Protein AF-A0A4Q3ULC6-F1 (afdb_monomer_lite)

Sequence (76 aa):
MPTIRSDSAIVGGDARIRDTRIPVWLVVAHKKWGETDSQILAQYPGLNAADVIAAWDYYAANAERIEAERRAQEAA

pLDDT: mean 71.81, std 12.2, range [38.47, 83.31]

Secondary structure (DSSP, 8-state):
--SEE--TTSTT---EETTSS-BHHHHHHHHHTT--HHHHHHH-TT--HHHHHHHHHHHHHHHHHHHHHHHHHHT-

Structure (mmCIF, N/CA/C/O backbone):
data_AF-A0A4Q3ULC6-F1
#
_entry.id   AF-A0A4Q3ULC6-F1
#
loop_
_atom_site.group_PDB
_atom_site.id
_atom_site.type_symbol
_atom_site.label_atom_id
_atom_site.label_alt_id
_atom_site.label_comp_id
_atom_site.label_asym_id
_atom_site.label_entity_id
_atom_site.label_seq_id
_atom_site.pdbx_PDB_ins_code
_atom_site.Cartn_x
_atom_site.Cartn_y
_atom_site.Cartn_z
_atom_site.occupancy
_atom_site.B_iso_or_equiv
_atom_site.auth_seq_id
_atom_site.auth_comp_id
_atom_site.auth_asym_id
_atom_site.auth_atom_id
_atom_site.pdbx_PDB_model_num
ATOM 1 N N . MET A 1 1 ? 2.003 -18.590 6.735 1.00 44.78 1 MET A N 1
ATOM 2 C CA . MET A 1 1 ? 2.108 -18.691 5.259 1.00 44.78 1 MET A CA 1
ATOM 3 C C . MET A 1 1 ? 2.191 -17.278 4.703 1.00 44.78 1 MET A C 1
ATOM 5 O O . MET A 1 1 ? 1.526 -16.432 5.289 1.00 44.78 1 MET A O 1
ATOM 9 N N . PRO A 1 2 ? 3.006 -16.988 3.675 1.00 50.19 2 PRO A N 1
ATOM 10 C CA . PRO A 1 2 ? 3.234 -15.610 3.247 1.00 50.19 2 PRO A CA 1
ATOM 11 C C . PRO A 1 2 ? 1.976 -15.040 2.571 1.00 50.19 2 PRO A C 1
ATOM 13 O O . PRO A 1 2 ? 1.405 -15.664 1.677 1.00 50.19 2 PRO A O 1
ATOM 16 N N . THR A 1 3 ? 1.524 -13.883 3.054 1.00 61.22 3 THR A N 1
ATOM 17 C CA . THR A 1 3 ? 0.264 -13.208 2.684 1.00 61.22 3 THR A CA 1
ATOM 18 C C . THR A 1 3 ? 0.355 -12.407 1.383 1.00 61.22 3 THR A C 1
ATOM 20 O O . THR A 1 3 ? -0.658 -11.983 0.841 1.00 61.22 3 THR A O 1
ATOM 23 N N . ILE A 1 4 ? 1.560 -12.223 0.843 1.00 59.00 4 ILE A N 1
ATOM 24 C CA . ILE A 1 4 ? 1.796 -11.511 -0.415 1.00 59.00 4 ILE A CA 1
ATOM 25 C C . ILE A 1 4 ? 2.283 -12.501 -1.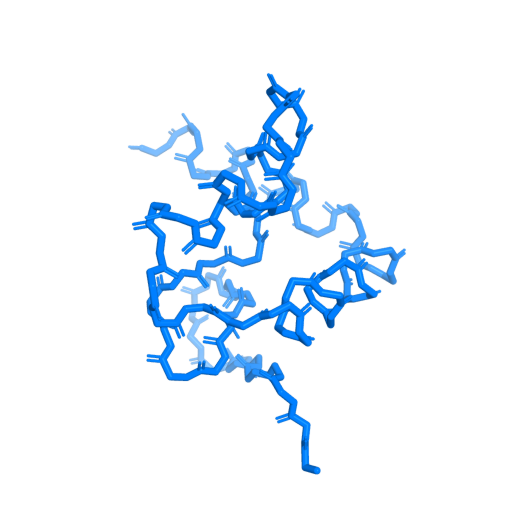448 1.00 59.00 4 ILE A C 1
ATOM 27 O O . ILE A 1 4 ? 3.226 -13.257 -1.202 1.00 59.00 4 ILE A O 1
ATOM 31 N N . ARG A 1 5 ? 1.644 -12.472 -2.617 1.00 58.72 5 ARG A N 1
ATOM 32 C CA . ARG A 1 5 ? 2.064 -13.260 -3.764 1.00 58.72 5 ARG A CA 1
ATOM 33 C C . ARG A 1 5 ? 2.601 -12.308 -4.827 1.00 58.72 5 ARG A C 1
ATOM 35 O O . ARG 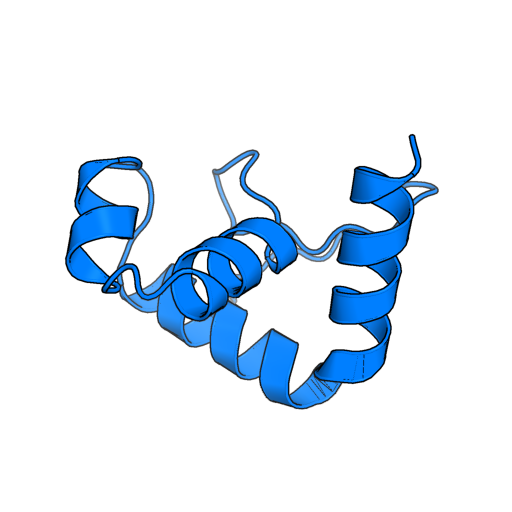A 1 5 ? 1.851 -11.619 -5.513 1.00 58.72 5 ARG A O 1
ATOM 42 N N . SER A 1 6 ? 3.921 -12.250 -4.921 1.00 50.44 6 SER A N 1
ATOM 43 C CA . SER A 1 6 ? 4.645 -11.558 -5.980 1.00 50.44 6 SER A CA 1
ATOM 44 C C . SER A 1 6 ? 4.914 -12.549 -7.113 1.00 50.44 6 SER A C 1
ATOM 46 O O . SER A 1 6 ? 5.852 -13.342 -7.062 1.00 50.44 6 SER A O 1
ATOM 48 N N . ASP A 1 7 ? 4.066 -12.548 -8.142 1.00 51.12 7 ASP A N 1
ATOM 49 C CA . ASP A 1 7 ? 4.336 -13.317 -9.357 1.00 51.12 7 ASP A CA 1
ATOM 50 C C . ASP A 1 7 ? 5.346 -12.540 -10.217 1.00 51.12 7 ASP A C 1
ATOM 52 O O . ASP A 1 7 ? 4.984 -11.728 -11.065 1.00 51.12 7 ASP A O 1
ATOM 56 N N . SER A 1 8 ? 6.637 -12.835 -10.039 1.00 48.28 8 SER A N 1
ATOM 57 C CA . SER A 1 8 ? 7.738 -12.344 -10.892 1.00 48.28 8 SER A CA 1
ATOM 58 C C . SER A 1 8 ? 7.637 -12.788 -12.367 1.00 48.28 8 SER A C 1
ATOM 60 O O . SER A 1 8 ? 8.524 -12.485 -13.158 1.00 48.28 8 SER A O 1
ATOM 62 N N . ALA A 1 9 ? 6.591 -13.536 -12.737 1.00 43.00 9 ALA A N 1
ATOM 63 C CA . ALA A 1 9 ? 6.393 -14.159 -14.045 1.00 43.00 9 ALA A CA 1
ATOM 64 C C . ALA A 1 9 ? 5.461 -13.375 -14.990 1.00 43.00 9 ALA A C 1
ATOM 66 O O . ALA A 1 9 ? 5.267 -13.796 -16.128 1.00 43.00 9 ALA A O 1
ATOM 67 N N . ILE A 1 10 ? 4.883 -12.249 -14.556 1.00 41.59 10 ILE A N 1
ATOM 68 C CA . ILE A 1 10 ? 4.032 -11.413 -15.412 1.00 41.59 10 ILE A CA 1
ATOM 69 C C . ILE A 1 10 ? 4.769 -10.107 -15.709 1.00 41.59 10 ILE A C 1
ATOM 71 O O . ILE A 1 10 ? 5.103 -9.349 -14.801 1.00 41.59 10 ILE A O 1
ATOM 75 N N . VAL A 1 11 ? 5.024 -9.867 -16.997 1.00 38.47 11 VAL A N 1
ATOM 76 C CA . VAL A 1 11 ? 5.510 -8.604 -17.574 1.00 38.47 11 VAL A CA 1
ATOM 77 C C . VAL A 1 11 ? 4.717 -7.438 -16.963 1.00 38.47 11 VAL A C 1
ATOM 79 O O . VAL A 1 11 ? 3.540 -7.279 -17.269 1.00 38.47 11 VAL A O 1
ATOM 82 N N . GLY A 1 12 ? 5.336 -6.680 -16.050 1.00 47.22 12 GLY A N 1
ATOM 83 C CA . GLY A 1 12 ? 4.695 -5.577 -15.313 1.00 47.22 12 GLY A CA 1
ATOM 84 C C . GLY A 1 12 ? 4.736 -5.689 -13.783 1.00 47.22 12 GLY A C 1
ATOM 85 O O . GLY A 1 12 ? 4.624 -4.674 -13.118 1.00 47.22 12 GLY A O 1
ATOM 86 N N . GLY A 1 13 ? 4.978 -6.878 -13.218 1.00 49.66 13 GLY A N 1
ATOM 87 C CA . GLY A 1 13 ? 5.543 -7.038 -11.871 1.00 49.66 13 GLY A CA 1
ATOM 88 C C . GLY A 1 13 ? 4.738 -6.547 -10.660 1.00 49.66 13 GLY A C 1
ATOM 89 O O . GLY A 1 13 ? 5.312 -6.549 -9.574 1.00 49.66 13 GLY A O 1
ATOM 90 N N . ASP A 1 14 ? 3.466 -6.171 -10.799 1.00 56.31 14 ASP A N 1
ATOM 91 C CA . ASP A 1 14 ? 2.662 -5.669 -9.680 1.00 56.31 14 ASP A CA 1
ATOM 92 C C . ASP A 1 14 ? 2.573 -6.679 -8.525 1.00 56.31 14 ASP A C 1
ATOM 94 O O . ASP A 1 14 ? 2.000 -7.769 -8.655 1.00 56.31 14 ASP A O 1
ATOM 98 N N . ALA A 1 15 ? 3.104 -6.295 -7.361 1.00 62.34 15 ALA A N 1
ATOM 99 C CA . ALA A 1 15 ? 2.898 -7.040 -6.127 1.00 62.34 15 ALA A CA 1
ATOM 100 C C . ALA A 1 15 ? 1.406 -7.007 -5.774 1.00 62.34 15 ALA A C 1
ATOM 102 O O . ALA A 1 15 ? 0.814 -5.935 -5.634 1.00 62.34 15 ALA A O 1
ATOM 103 N N . ARG A 1 16 ? 0.784 -8.180 -5.639 1.00 68.56 16 ARG A N 1
ATOM 104 C CA . ARG A 1 16 ? -0.639 -8.309 -5.313 1.00 68.56 16 ARG A CA 1
ATOM 105 C C . ARG A 1 16 ? -0.827 -8.916 -3.936 1.00 68.56 16 ARG A C 1
ATOM 107 O O . ARG A 1 16 ? -0.111 -9.834 -3.524 1.00 68.56 16 ARG A O 1
ATOM 114 N N . ILE A 1 17 ? -1.831 -8.405 -3.238 1.00 68.12 17 ILE A N 1
ATOM 115 C CA . ILE A 1 17 ? -2.291 -8.995 -1.988 1.00 68.12 17 ILE A CA 1
ATOM 116 C C . ILE A 1 17 ? -2.973 -10.323 -2.324 1.00 68.12 17 ILE A C 1
ATOM 118 O O . ILE A 1 17 ? -3.813 -10.381 -3.227 1.00 68.12 17 ILE A O 1
ATOM 122 N N . ARG A 1 18 ? -2.586 -11.404 -1.635 1.00 62.94 18 ARG A N 1
ATOM 123 C CA . ARG A 1 18 ? -3.089 -12.758 -1.908 1.00 62.94 18 ARG A CA 1
ATOM 124 C C . ARG A 1 18 ? -4.624 -12.771 -1.911 1.00 62.94 18 ARG A C 1
ATOM 126 O O . ARG A 1 18 ? -5.250 -12.036 -1.160 1.00 62.94 18 ARG A O 1
ATOM 133 N N . ASP A 1 19 ? -5.213 -13.580 -2.793 1.00 59.03 19 ASP A N 1
ATOM 134 C CA . ASP A 1 19 ? -6.669 -13.699 -3.015 1.00 59.03 19 ASP A CA 1
ATOM 135 C C . ASP A 1 19 ? -7.381 -12.450 -3.567 1.00 59.03 19 ASP A C 1
ATOM 137 O O . ASP A 1 19 ? -8.554 -12.522 -3.936 1.00 59.03 19 ASP A O 1
ATOM 141 N N . THR A 1 20 ? -6.679 -11.329 -3.743 1.00 63.38 20 THR A N 1
ATOM 142 C CA . THR A 1 20 ? -7.270 -10.106 -4.290 1.00 63.38 20 THR A CA 1
ATOM 143 C C . THR A 1 20 ? -6.572 -9.667 -5.574 1.00 63.38 20 THR A C 1
ATOM 145 O O . THR A 1 20 ? -5.384 -9.891 -5.801 1.00 63.38 20 THR A O 1
ATOM 148 N N . ARG A 1 21 ? -7.325 -9.007 -6.459 1.00 68.06 21 ARG A N 1
ATOM 149 C CA . ARG A 1 21 ? -6.756 -8.302 -7.621 1.00 68.06 21 ARG A CA 1
ATOM 150 C C . ARG A 1 21 ? -6.213 -6.918 -7.242 1.00 68.06 21 ARG A C 1
ATOM 152 O O . ARG A 1 21 ? -5.948 -6.121 -8.134 1.00 68.06 21 ARG A O 1
ATOM 159 N N . ILE A 1 22 ? -6.066 -6.642 -5.946 1.00 71.62 22 ILE A N 1
ATOM 160 C CA . ILE A 1 22 ? -5.674 -5.342 -5.409 1.00 71.62 22 ILE A CA 1
ATOM 161 C C . ILE A 1 22 ? -4.141 -5.282 -5.386 1.00 71.62 22 ILE A C 1
ATOM 163 O O . ILE A 1 22 ? -3.505 -6.094 -4.701 1.00 71.62 22 ILE A O 1
ATOM 167 N N . PRO A 1 23 ? -3.527 -4.375 -6.161 1.00 75.44 23 PRO A N 1
ATOM 168 C CA . PRO A 1 23 ? -2.086 -4.217 -6.152 1.00 75.44 23 PRO A CA 1
ATOM 169 C C . PRO A 1 23 ? -1.634 -3.424 -4.920 1.00 75.44 23 PRO A C 1
ATOM 171 O O . PRO A 1 23 ? -2.355 -2.573 -4.396 1.00 75.44 23 PRO A O 1
ATOM 174 N N . VAL A 1 24 ? -0.411 -3.689 -4.464 1.00 79.06 24 VAL A N 1
ATOM 175 C CA . VAL A 1 24 ? 0.184 -3.051 -3.281 1.00 79.06 24 VAL A CA 1
ATOM 176 C C . VAL A 1 24 ? 0.277 -1.531 -3.456 1.00 79.06 24 VAL A C 1
ATOM 178 O O . VAL A 1 24 ? -0.015 -0.799 -2.510 1.00 79.06 24 VAL A O 1
ATOM 181 N N . TRP A 1 25 ? 0.592 -1.033 -4.661 1.00 81.56 25 TRP A N 1
ATOM 182 C CA . TRP A 1 25 ? 0.642 0.413 -4.916 1.00 81.56 25 TRP A CA 1
ATOM 183 C C . TRP A 1 25 ? -0.706 1.108 -4.704 1.00 81.56 25 TRP A C 1
ATOM 185 O O . TRP A 1 25 ? -0.714 2.278 -4.327 1.00 81.56 25 TRP A O 1
ATOM 195 N N . LEU A 1 26 ? -1.837 0.414 -4.891 1.00 80.81 26 LEU A N 1
ATOM 196 C CA . LEU A 1 26 ? -3.166 0.997 -4.686 1.00 80.81 26 LEU A CA 1
ATOM 197 C C . LEU A 1 26 ? -3.408 1.261 -3.197 1.00 80.81 26 LEU A C 1
ATOM 199 O O . LEU A 1 26 ? -3.859 2.339 -2.824 1.00 80.81 26 LEU A O 1
ATOM 203 N N . VAL A 1 27 ? -3.019 0.322 -2.331 1.00 79.81 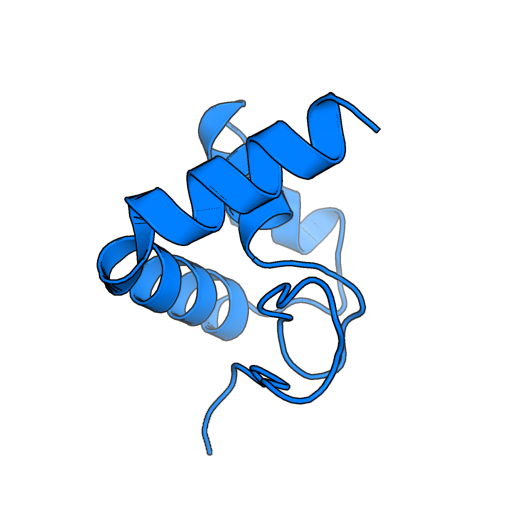27 VAL A N 1
ATOM 204 C CA . VAL A 1 27 ? -3.093 0.495 -0.869 1.00 79.81 27 VAL A CA 1
ATOM 205 C C . VAL A 1 27 ? -2.200 1.651 -0.407 1.00 79.81 27 VAL A C 1
ATOM 207 O O . VAL A 1 27 ? -2.603 2.459 0.432 1.00 79.81 27 VAL A O 1
ATOM 210 N N . VAL A 1 28 ? -1.004 1.777 -0.989 1.00 80.44 28 VAL A N 1
ATOM 211 C CA . VAL A 1 28 ? -0.088 2.898 -0.721 1.00 80.44 28 VAL A CA 1
ATOM 212 C C . VAL A 1 28 ? -0.678 4.228 -1.206 1.00 80.44 28 VAL A C 1
ATOM 214 O O . VAL A 1 28 ? -0.561 5.233 -0.504 1.00 80.44 28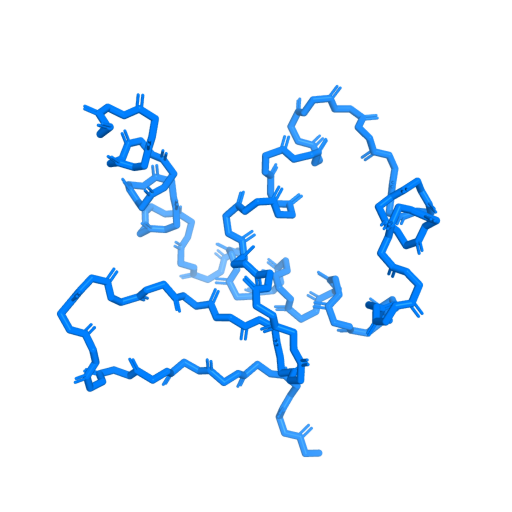 VAL A O 1
ATOM 217 N N . ALA A 1 29 ? -1.343 4.244 -2.364 1.00 82.56 29 ALA A N 1
ATOM 218 C CA . ALA A 1 29 ? -2.019 5.424 -2.899 1.00 82.56 29 ALA A CA 1
ATOM 219 C C . ALA A 1 29 ? -3.164 5.888 -1.984 1.00 82.56 29 ALA A C 1
ATOM 221 O O . ALA A 1 29 ? -3.182 7.057 -1.604 1.00 82.56 29 ALA A O 1
ATOM 222 N N . HIS A 1 30 ? -4.036 4.977 -1.537 1.00 82.19 30 HIS A N 1
ATOM 223 C CA . HIS A 1 30 ? -5.102 5.289 -0.576 1.00 82.19 30 HIS A CA 1
ATOM 224 C C . HIS A 1 30 ? -4.537 5.869 0.732 1.00 82.19 30 HIS A C 1
ATOM 226 O O . HIS A 1 30 ? -4.984 6.920 1.194 1.00 82.19 30 HIS A O 1
ATOM 232 N N . LYS A 1 31 ? -3.474 5.266 1.286 1.00 79.88 31 LYS A N 1
ATOM 233 C CA . LYS A 1 31 ? -2.767 5.823 2.454 1.00 79.88 31 LYS A CA 1
ATOM 234 C C . LYS A 1 31 ? -2.209 7.225 2.197 1.00 79.88 31 LYS A C 1
ATOM 236 O O . LYS A 1 31 ? -2.292 8.081 3.074 1.00 79.88 31 LYS A O 1
ATOM 241 N N . LYS A 1 32 ? -1.640 7.479 1.012 1.00 78.81 32 LYS A N 1
ATOM 242 C CA . LYS A 1 32 ? -1.145 8.809 0.608 1.00 78.81 32 LYS A CA 1
ATOM 243 C C . LYS A 1 32 ? -2.270 9.834 0.455 1.00 78.81 32 LYS A C 1
ATOM 245 O O . LYS A 1 32 ? -2.038 11.007 0.725 1.00 78.81 32 LYS A O 1
ATOM 250 N N . TRP A 1 33 ? -3.467 9.408 0.060 1.00 79.81 33 TRP A N 1
ATOM 251 C CA . TRP A 1 33 ? -4.666 10.252 0.019 1.00 79.81 33 TRP A CA 1
ATOM 252 C C . TRP A 1 33 ? -5.260 10.534 1.405 1.00 79.81 33 TRP A C 1
ATOM 254 O O . TRP A 1 33 ? -6.193 11.323 1.523 1.00 79.81 33 TRP A O 1
ATOM 264 N N . GLY A 1 34 ? -4.688 9.948 2.462 1.00 82.94 34 GLY A N 1
ATOM 265 C CA . GLY A 1 34 ? -5.139 10.127 3.837 1.00 82.94 34 GLY A CA 1
ATOM 266 C C . GLY A 1 34 ? -6.245 9.159 4.247 1.00 82.94 34 GLY A C 1
ATOM 267 O O . GLY A 1 34 ? -6.835 9.345 5.311 1.00 82.94 34 GLY A O 1
ATOM 268 N N . GLU A 1 35 ? -6.525 8.126 3.446 1.00 82.56 35 GLU A N 1
ATOM 269 C CA . GLU A 1 35 ? -7.429 7.063 3.872 1.00 82.56 35 GLU A CA 1
ATOM 270 C C . GLU A 1 35 ? -6.786 6.229 4.977 1.00 82.56 35 GLU A C 1
ATOM 272 O O . GLU A 1 35 ? -5.609 5.857 4.938 1.00 82.56 35 GLU A O 1
ATOM 277 N N . THR A 1 36 ? -7.595 5.932 5.986 1.00 81.12 36 THR A N 1
ATOM 278 C CA . THR A 1 36 ? -7.201 5.037 7.072 1.00 81.12 36 THR A CA 1
ATOM 279 C C . THR A 1 36 ? -7.322 3.582 6.641 1.00 81.12 36 THR A C 1
ATOM 281 O O . THR A 1 36 ? -8.171 3.236 5.819 1.00 81.12 36 THR A O 1
ATOM 284 N N . ASP A 1 37 ? -6.526 2.704 7.254 1.00 78.25 37 ASP A N 1
ATOM 285 C CA . ASP A 1 37 ? -6.567 1.262 6.976 1.00 78.25 37 ASP A CA 1
ATOM 286 C C . ASP A 1 37 ? -8.003 0.715 7.107 1.00 78.25 37 ASP A C 1
ATOM 288 O O . ASP A 1 37 ? -8.454 -0.066 6.278 1.00 78.25 37 ASP A O 1
ATOM 292 N N . SER A 1 38 ? -8.777 1.218 8.074 1.00 79.44 38 SER A N 1
ATOM 293 C CA . SER A 1 38 ? -10.192 0.882 8.271 1.00 79.44 38 SER A CA 1
ATOM 294 C C . SER A 1 38 ? -11.097 1.267 7.095 1.00 79.44 38 SER A C 1
ATOM 296 O O . SER A 1 38 ? -12.037 0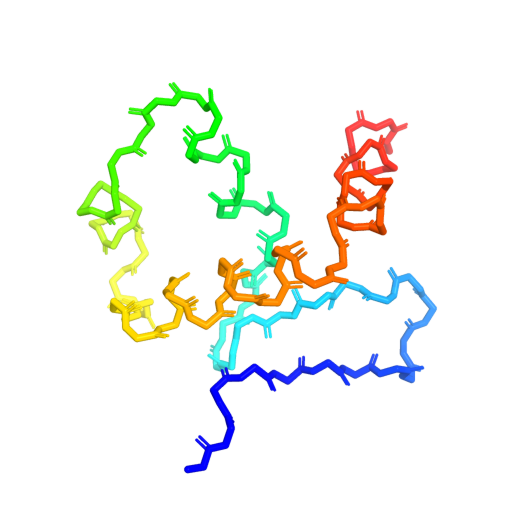.537 6.797 1.00 79.44 38 SER A O 1
ATOM 298 N N . GLN A 1 39 ? -10.841 2.393 6.421 1.00 83.31 39 GLN A N 1
ATOM 299 C CA . GLN A 1 39 ? -11.604 2.809 5.235 1.00 83.31 39 GLN A CA 1
ATOM 300 C C . GLN A 1 39 ? -11.266 1.945 4.022 1.00 83.31 39 GLN A C 1
ATOM 302 O O . GLN A 1 39 ? -12.166 1.573 3.271 1.00 83.31 39 GLN A O 1
ATOM 307 N N . ILE A 1 40 ? -9.994 1.570 3.879 1.00 78.88 40 ILE A N 1
ATOM 308 C CA . ILE A 1 40 ? -9.533 0.653 2.834 1.00 78.88 40 ILE A CA 1
ATOM 309 C C . ILE A 1 40 ? -10.168 -0.729 3.050 1.00 78.88 40 ILE A C 1
ATOM 311 O O . ILE A 1 40 ? -10.731 -1.302 2.122 1.00 78.88 40 ILE A O 1
ATOM 315 N N . LEU A 1 41 ? -10.170 -1.239 4.285 1.00 79.69 41 LEU A N 1
ATOM 316 C CA . LEU A 1 41 ? -10.837 -2.498 4.644 1.00 79.69 41 LEU A CA 1
ATOM 317 C C . LEU A 1 41 ? -12.363 -2.424 4.455 1.00 79.69 41 LEU A C 1
ATOM 319 O O . LEU A 1 41 ? -12.987 -3.414 4.082 1.00 79.69 41 LEU A O 1
ATOM 323 N N . ALA A 1 42 ? -12.974 -1.255 4.676 1.00 81.06 42 ALA A N 1
ATOM 324 C CA . ALA A 1 42 ? -14.401 -1.047 4.433 1.00 81.06 42 ALA A CA 1
ATOM 325 C C . ALA A 1 42 ? -14.753 -1.018 2.934 1.00 81.06 42 ALA A C 1
ATOM 327 O O . ALA A 1 42 ? -15.805 -1.527 2.549 1.00 81.06 42 ALA A O 1
ATOM 328 N N . GLN A 1 43 ? -13.886 -0.455 2.085 1.00 78.81 43 GLN A N 1
ATOM 329 C CA . GLN A 1 43 ? -14.030 -0.501 0.622 1.00 78.81 43 GLN A CA 1
ATOM 330 C C . GLN A 1 43 ? -13.766 -1.899 0.060 1.00 78.81 43 GLN A C 1
ATOM 332 O O . GLN A 1 43 ? -14.415 -2.320 -0.898 1.00 78.81 43 GLN A O 1
ATOM 337 N N . TYR A 1 44 ? -12.837 -2.629 0.673 1.00 77.19 44 TYR A N 1
ATOM 338 C CA . TYR A 1 44 ? -12.416 -3.952 0.241 1.00 77.19 44 TYR A CA 1
ATOM 339 C C . TYR A 1 44 ? -12.640 -4.972 1.364 1.00 77.19 44 TYR A C 1
ATOM 341 O O . TYR A 1 44 ? -11.684 -5.374 2.021 1.00 77.19 44 TYR A O 1
ATOM 349 N N . PRO A 1 45 ? -13.878 -5.464 1.560 1.00 71.62 45 PRO A N 1
ATOM 350 C CA . PRO A 1 45 ? -14.194 -6.423 2.626 1.00 71.62 45 PRO A CA 1
ATOM 351 C C . PRO A 1 45 ? -13.503 -7.791 2.470 1.00 71.62 45 PRO A C 1
ATOM 353 O O . PRO A 1 45 ? -13.550 -8.611 3.382 1.00 71.62 45 PRO A O 1
ATOM 356 N N . GLY A 1 46 ? -12.870 -8.057 1.320 1.00 71.12 46 GLY A N 1
ATOM 357 C CA . GLY A 1 46 ? -11.997 -9.218 1.108 1.00 71.12 46 GLY A CA 1
ATOM 358 C C . GLY A 1 46 ? -10.533 -8.988 1.501 1.00 71.12 46 GLY A C 1
ATOM 359 O O . GLY A 1 46 ? -9.737 -9.917 1.418 1.00 71.12 46 GLY A O 1
ATOM 360 N N . LEU A 1 47 ? -10.174 -7.765 1.892 1.00 75.56 47 LEU A N 1
ATOM 361 C CA . LEU A 1 47 ? -8.849 -7.392 2.363 1.00 75.56 47 LEU A CA 1
ATOM 362 C C . LEU A 1 47 ? -8.818 -7.506 3.884 1.00 75.56 47 LEU A C 1
ATOM 364 O O . LEU A 1 47 ? -9.766 -7.100 4.554 1.00 75.56 47 LEU A O 1
ATOM 368 N N . ASN A 1 48 ? -7.732 -8.033 4.440 1.00 78.56 48 ASN A N 1
ATOM 369 C CA . ASN A 1 48 ? -7.576 -8.130 5.882 1.00 78.56 48 ASN A CA 1
ATOM 370 C C . ASN A 1 48 ? -6.506 -7.159 6.395 1.00 78.56 48 ASN A C 1
ATOM 372 O O . ASN A 1 48 ? -5.597 -6.759 5.668 1.00 78.56 48 ASN A O 1
ATOM 376 N N . ALA A 1 49 ? -6.561 -6.799 7.679 1.00 77.69 49 ALA A N 1
ATOM 377 C CA . ALA A 1 49 ? -5.561 -5.899 8.265 1.00 77.69 49 ALA A CA 1
ATOM 378 C C . ALA A 1 49 ? -4.133 -6.472 8.148 1.00 77.69 49 ALA A C 1
ATOM 380 O O . ALA A 1 49 ? -3.177 -5.740 7.907 1.00 77.69 49 ALA A O 1
ATOM 381 N N . ALA A 1 50 ? -3.999 -7.799 8.243 1.00 79.56 50 ALA A N 1
ATOM 382 C CA . ALA A 1 50 ? -2.734 -8.498 8.030 1.00 79.56 50 ALA A CA 1
ATOM 383 C C . ALA A 1 50 ? -2.189 -8.325 6.601 1.00 79.56 50 ALA A C 1
ATOM 385 O O . ALA A 1 50 ? -0.975 -8.262 6.417 1.00 79.56 50 ALA A O 1
ATOM 386 N N . ASP A 1 51 ? -3.071 -8.216 5.606 1.00 77.00 51 ASP A N 1
ATOM 387 C CA . ASP A 1 51 ? -2.682 -7.977 4.220 1.00 77.00 51 ASP A CA 1
ATOM 388 C C . ASP A 1 51 ? -2.180 -6.550 4.016 1.00 77.00 51 ASP A C 1
ATOM 390 O O . ASP A 1 51 ? -1.169 -6.345 3.350 1.00 77.00 51 ASP A O 1
ATOM 394 N N . VAL A 1 52 ? -2.847 -5.569 4.634 1.00 77.00 52 VAL A N 1
ATOM 395 C CA . VAL A 1 52 ? -2.429 -4.159 4.599 1.00 77.00 52 VAL A CA 1
ATOM 396 C C . VAL A 1 52 ? -1.062 -3.985 5.256 1.00 77.00 52 VAL A C 1
ATOM 398 O O . VAL A 1 52 ? -0.193 -3.318 4.698 1.00 77.00 52 VAL A O 1
ATOM 401 N N . ILE A 1 53 ? -0.846 -4.619 6.413 1.00 80.69 53 ILE A N 1
ATOM 402 C CA . ILE A 1 53 ? 0.440 -4.592 7.120 1.00 80.69 53 ILE A CA 1
ATOM 403 C C . ILE A 1 53 ? 1.530 -5.239 6.267 1.00 80.69 53 ILE A C 1
ATOM 405 O O . ILE A 1 53 ? 2.590 -4.646 6.091 1.00 80.69 53 ILE A O 1
ATOM 409 N N . ALA A 1 54 ? 1.267 -6.418 5.698 1.00 77.75 54 ALA A N 1
ATOM 410 C CA . ALA A 1 54 ? 2.227 -7.078 4.824 1.00 77.75 54 ALA A CA 1
ATOM 411 C C . ALA A 1 54 ? 2.545 -6.209 3.597 1.00 77.75 54 ALA A C 1
ATOM 413 O O . ALA A 1 54 ? 3.704 -6.104 3.200 1.00 77.75 54 ALA A O 1
ATOM 414 N N . ALA A 1 55 ? 1.532 -5.579 2.990 1.00 77.75 55 ALA A N 1
ATOM 415 C CA . ALA A 1 55 ? 1.699 -4.723 1.817 1.00 77.75 55 ALA A CA 1
ATOM 416 C C . ALA A 1 55 ? 2.573 -3.509 2.145 1.00 77.75 55 ALA A C 1
ATOM 418 O O . ALA A 1 55 ? 3.438 -3.133 1.355 1.00 77.75 55 ALA A O 1
ATOM 419 N N . TRP A 1 56 ? 2.391 -2.944 3.339 1.00 77.81 56 TRP A N 1
ATOM 420 C CA . TRP A 1 56 ? 3.225 -1.868 3.858 1.00 77.81 56 TRP A CA 1
ATOM 421 C C . TRP A 1 56 ? 4.657 -2.300 4.158 1.00 77.81 56 TRP A C 1
ATOM 423 O O . TRP A 1 56 ? 5.578 -1.551 3.849 1.00 77.81 56 TRP A O 1
ATOM 433 N N . ASP A 1 57 ? 4.858 -3.490 4.716 1.00 82.00 57 ASP A N 1
ATOM 434 C CA . ASP A 1 57 ? 6.189 -4.052 4.961 1.00 82.00 57 ASP A CA 1
ATOM 435 C C . ASP A 1 57 ? 6.944 -4.271 3.637 1.00 82.00 57 ASP A C 1
ATOM 437 O O . ASP A 1 57 ? 8.088 -3.844 3.468 1.00 82.00 57 ASP A O 1
ATOM 441 N N . TYR A 1 58 ? 6.246 -4.807 2.628 1.00 77.38 58 TYR A N 1
ATOM 442 C CA . TYR A 1 58 ? 6.786 -4.965 1.279 1.00 77.38 58 TYR A CA 1
ATOM 443 C C . TYR A 1 58 ? 7.095 -3.621 0.611 1.00 77.38 58 TYR A C 1
ATOM 445 O O . TYR A 1 58 ? 8.142 -3.482 -0.026 1.00 77.38 58 TYR A O 1
ATOM 453 N N . TYR A 1 59 ? 6.217 -2.627 0.778 1.00 80.75 59 TYR A N 1
ATOM 454 C CA . TYR A 1 59 ? 6.451 -1.260 0.319 1.00 80.75 59 TYR A CA 1
ATOM 455 C C . TYR A 1 59 ? 7.656 -0.634 1.018 1.00 80.75 59 TYR A C 1
ATOM 457 O O . TYR A 1 59 ? 8.496 -0.057 0.345 1.00 80.75 59 TYR A O 1
ATOM 465 N N . ALA A 1 60 ? 7.806 -0.780 2.333 1.00 80.88 60 ALA A N 1
ATOM 466 C CA . ALA A 1 60 ? 8.954 -0.240 3.058 1.00 80.88 60 ALA A CA 1
ATOM 467 C C . ALA A 1 60 ? 10.281 -0.823 2.542 1.00 80.88 60 ALA A C 1
ATOM 469 O O . ALA A 1 60 ? 11.263 -0.095 2.411 1.00 80.88 60 ALA A O 1
ATOM 470 N N . ALA A 1 61 ? 10.294 -2.109 2.180 1.00 81.56 61 ALA A N 1
ATOM 471 C CA . ALA A 1 61 ? 11.455 -2.764 1.584 1.00 81.56 61 ALA A CA 1
ATOM 472 C C . ALA A 1 61 ? 11.669 -2.440 0.088 1.00 81.56 61 ALA A C 1
ATOM 474 O O . ALA A 1 61 ? 12.786 -2.579 -0.404 1.00 81.56 61 ALA A O 1
ATOM 475 N N . ASN A 1 62 ? 10.629 -2.027 -0.649 1.00 79.88 62 ASN A N 1
ATOM 476 C CA . ASN A 1 62 ? 10.658 -1.855 -2.112 1.00 79.88 62 ASN A CA 1
ATOM 477 C C . ASN A 1 62 ? 10.015 -0.534 -2.580 1.00 79.88 62 ASN A C 1
ATOM 479 O O . ASN A 1 62 ? 9.415 -0.479 -3.657 1.00 79.88 62 ASN A O 1
ATOM 483 N N . ALA A 1 63 ? 10.124 0.531 -1.784 1.00 80.31 63 ALA A N 1
ATOM 484 C CA . ALA A 1 63 ? 9.343 1.757 -1.967 1.00 80.31 63 ALA A CA 1
ATOM 485 C C . ALA A 1 63 ? 9.543 2.387 -3.351 1.00 80.31 63 ALA A C 1
ATOM 487 O O . ALA A 1 63 ? 8.570 2.763 -4.000 1.00 80.31 63 ALA A O 1
ATOM 488 N N . GLU A 1 64 ? 10.787 2.440 -3.842 1.00 79.81 64 GLU A N 1
ATOM 489 C CA . GLU A 1 64 ? 11.097 2.973 -5.176 1.00 79.81 64 GLU A CA 1
ATOM 490 C C . GLU A 1 64 ? 10.412 2.195 -6.300 1.00 79.81 64 GLU A C 1
ATOM 492 O O . GLU A 1 64 ? 9.880 2.800 -7.231 1.00 79.81 64 GLU A O 1
ATOM 497 N N . ARG A 1 65 ? 10.394 0.860 -6.209 1.00 80.31 65 ARG A N 1
ATOM 498 C CA . ARG A 1 65 ? 9.752 0.007 -7.212 1.00 80.31 65 ARG A CA 1
ATOM 499 C C . ARG A 1 65 ? 8.246 0.229 -7.224 1.00 80.31 65 ARG A C 1
ATOM 501 O O . ARG A 1 65 ? 7.683 0.451 -8.287 1.00 80.31 65 ARG A O 1
ATOM 508 N N . ILE A 1 66 ? 7.614 0.206 -6.054 1.00 80.00 66 ILE A N 1
ATOM 509 C CA . ILE A 1 66 ? 6.161 0.372 -5.933 1.00 80.00 66 ILE A CA 1
ATOM 510 C C . ILE A 1 66 ? 5.732 1.780 -6.371 1.00 80.00 66 ILE A C 1
ATOM 512 O O . ILE A 1 66 ? 4.708 1.944 -7.025 1.00 80.00 66 ILE A O 1
ATOM 516 N N . GLU A 1 67 ? 6.521 2.809 -6.059 1.00 81.44 67 GLU A N 1
ATOM 517 C CA . GLU A 1 67 ? 6.249 4.175 -6.513 1.00 81.44 67 GLU A CA 1
ATOM 518 C C . GLU A 1 67 ? 6.457 4.322 -8.032 1.00 81.44 67 GLU A C 1
ATOM 520 O O . GLU A 1 67 ? 5.731 5.068 -8.691 1.00 81.44 67 GLU A O 1
ATOM 525 N N . ALA A 1 68 ? 7.417 3.601 -8.620 1.00 82.06 68 ALA A N 1
ATOM 526 C CA . ALA A 1 68 ? 7.570 3.521 -10.070 1.00 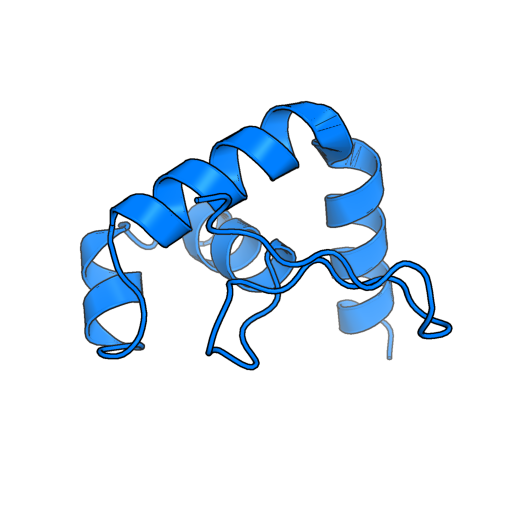82.06 68 ALA A CA 1
ATOM 527 C C . ALA A 1 68 ? 6.388 2.795 -10.735 1.00 82.06 68 ALA A C 1
ATOM 529 O O . ALA A 1 68 ? 5.879 3.290 -11.738 1.00 82.06 68 ALA A O 1
ATOM 530 N N . GLU A 1 69 ? 5.911 1.689 -10.155 1.00 77.56 69 GLU A N 1
ATOM 531 C CA . GLU A 1 69 ? 4.707 0.965 -10.595 1.00 77.56 69 GLU A CA 1
ATOM 532 C C . GLU A 1 69 ? 3.471 1.877 -10.527 1.00 77.56 69 GLU A C 1
ATOM 534 O O . GLU A 1 69 ? 2.763 2.026 -11.522 1.00 77.56 69 GLU A O 1
ATOM 539 N N . ARG A 1 70 ? 3.276 2.598 -9.412 1.00 81.81 70 ARG A N 1
ATOM 540 C CA . ARG A 1 70 ? 2.201 3.592 -9.250 1.00 81.81 70 ARG A CA 1
ATOM 541 C C . ARG A 1 70 ? 2.229 4.652 -10.354 1.00 81.81 70 ARG A C 1
ATOM 543 O O . ARG A 1 70 ? 1.197 4.947 -10.946 1.00 81.81 70 ARG A O 1
ATOM 550 N N . ARG A 1 71 ? 3.407 5.226 -10.636 1.00 80.19 71 ARG A N 1
ATOM 551 C CA . ARG A 1 71 ? 3.578 6.248 -11.686 1.00 80.19 71 ARG A CA 1
ATOM 552 C C . ARG A 1 71 ? 3.351 5.692 -13.088 1.00 80.19 71 ARG A C 1
ATOM 554 O O . ARG A 1 71 ? 2.811 6.400 -13.928 1.00 80.19 71 ARG A O 1
ATOM 561 N N . ALA A 1 72 ? 3.767 4.454 -13.346 1.00 80.56 72 ALA A N 1
ATOM 562 C CA . ALA A 1 72 ? 3.532 3.797 -14.626 1.00 80.56 72 ALA A CA 1
ATOM 563 C C . ALA A 1 72 ? 2.035 3.542 -14.866 1.00 80.56 72 ALA A C 1
ATOM 565 O O . ALA A 1 72 ? 1.575 3.723 -15.986 1.00 80.56 72 ALA A O 1
ATOM 566 N N . GLN A 1 73 ? 1.280 3.187 -13.820 1.00 74.00 73 GLN A N 1
ATOM 567 C CA . GLN A 1 73 ? -0.177 3.010 -13.885 1.00 74.00 73 GLN A CA 1
ATOM 568 C C . GLN A 1 73 ? -0.933 4.338 -14.016 1.00 74.00 73 GLN A C 1
ATOM 570 O O . GLN A 1 73 ? -1.938 4.398 -14.706 1.00 74.00 73 GLN A O 1
ATOM 575 N N . GLU A 1 74 ? -0.453 5.413 -13.387 1.00 68.88 74 GLU A N 1
ATOM 576 C CA . GLU A 1 74 ? -1.030 6.760 -13.536 1.00 68.88 74 GLU A CA 1
ATOM 577 C C . GLU A 1 74 ? -0.806 7.355 -14.942 1.00 68.88 74 GLU A C 1
ATOM 579 O O . GLU A 1 74 ? -1.564 8.219 -15.375 1.00 68.88 74 GLU A O 1
ATOM 584 N N . ALA A 1 75 ? 0.227 6.901 -15.657 1.00 64.00 75 ALA A N 1
ATOM 585 C CA . ALA A 1 75 ? 0.577 7.372 -16.997 1.00 64.00 75 ALA A CA 1
ATOM 586 C C . ALA A 1 75 ? 0.019 6.503 -18.146 1.00 64.00 75 ALA A C 1
ATOM 588 O O . ALA A 1 75 ? 0.274 6.830 -19.309 1.00 64.00 75 ALA A O 1
ATOM 589 N N . ALA A 1 76 ? -0.686 5.409 -17.836 1.00 54.31 76 ALA A N 1
ATOM 590 C CA . ALA A 1 76 ? -1.260 4.458 -18.794 1.00 54.31 76 ALA A CA 1
ATOM 591 C C . ALA A 1 76 ? -2.773 4.660 -18.959 1.00 54.31 76 ALA A C 1
ATOM 593 O O . ALA A 1 76 ? -3.244 4.539 -20.113 1.00 54.31 76 ALA A O 1
#

Foldseek 3Di:
DQQWDFPPPDDLGFTDGPPDPDGLLNLVVCVVVVHDPVVVCVVPVVDDPVSSVSSVVVCVVVVVVSVVSNVVVVVD

Radius of gyration: 11.74 Å; chains: 1; bounding box: 26×29×27 Å